Protein AF-A0A968UE75-F1 (afdb_monomer_lite)

pLDDT: mean 94.45, std 5.87, range [68.62, 97.94]

Foldseek 3Di:
DDFDWDWDDDPRDIDTHGPPVVDPDDPDDPVRVVD

Radius of gyration: 10.99 Å; chains: 1; bounding box: 21×22×28 Å

Structure (mmCIF, N/CA/C/O backbone):
data_AF-A0A968UE75-F1
#
_entry.id   AF-A0A968UE75-F1
#
loop_
_atom_site.group_PDB
_atom_site.id
_atom_site.type_symbol
_atom_site.label_atom_id
_atom_site.label_alt_id
_atom_site.label_comp_id
_atom_site.label_asym_id
_atom_site.label_entity_id
_atom_site.label_seq_id
_atom_site.pdbx_PDB_ins_code
_atom_site.Cartn_x
_atom_site.Cartn_y
_atom_site.Cartn_z
_atom_site.occupancy
_atom_site.B_iso_or_equiv
_atom_site.auth_seq_id
_atom_site.auth_comp_id
_atom_site.auth_asym_id
_atom_site.auth_atom_id
_atom_site.pdbx_PDB_model_num
ATOM 1 N N . MET A 1 1 ? -13.618 -12.110 -1.228 1.00 77.50 1 MET A N 1
ATOM 2 C CA . MET A 1 1 ? -12.354 -12.095 -1.996 1.00 77.50 1 MET A CA 1
ATOM 3 C C . MET A 1 1 ? -11.231 -11.932 -0.989 1.00 77.50 1 MET A C 1
ATOM 5 O O . MET A 1 1 ? -11.421 -11.173 -0.050 1.00 77.50 1 MET A O 1
ATOM 9 N N . VAL A 1 2 ? -10.134 -12.671 -1.123 1.00 87.19 2 VAL A N 1
ATOM 10 C CA . VAL A 1 2 ? -8.952 -12.523 -0.258 1.00 87.19 2 VAL A CA 1
ATOM 11 C C . VAL A 1 2 ? -7.842 -11.949 -1.128 1.00 87.19 2 VAL A C 1
ATOM 13 O O . VAL A 1 2 ? -7.624 -12.465 -2.222 1.00 87.19 2 VAL A O 1
ATOM 16 N N . ILE A 1 3 ? -7.201 -10.870 -0.678 1.00 92.94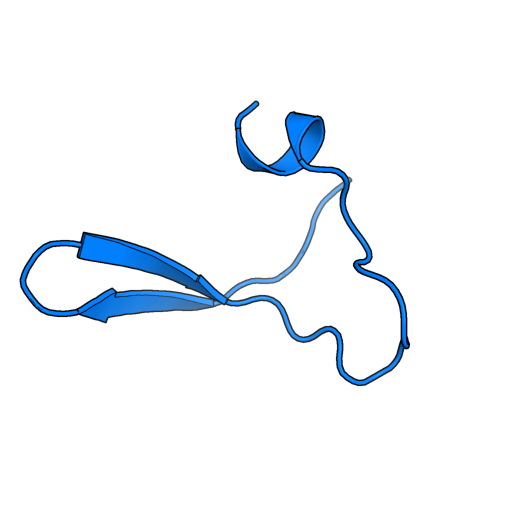 3 ILE A N 1
ATOM 17 C CA . ILE A 1 3 ? -6.129 -10.178 -1.403 1.00 92.94 3 ILE A CA 1
ATOM 18 C C . ILE A 1 3 ? -4.909 -10.133 -0.497 1.00 92.94 3 ILE A C 1
ATOM 20 O O . ILE A 1 3 ? -5.007 -9.722 0.659 1.00 92.94 3 ILE A O 1
ATOM 24 N N . GLU A 1 4 ? -3.768 -10.570 -1.021 1.00 95.69 4 GLU A N 1
ATOM 25 C CA . GLU A 1 4 ? -2.503 -10.440 -0.312 1.00 95.69 4 GLU A CA 1
ATOM 26 C C . GLU A 1 4 ? -2.062 -8.980 -0.286 1.00 95.69 4 GLU A C 1
ATOM 28 O O . GLU A 1 4 ? -2.123 -8.266 -1.289 1.00 95.69 4 GLU A O 1
ATOM 33 N N . PHE A 1 5 ? -1.604 -8.537 0.879 1.00 96.44 5 PHE A N 1
ATOM 34 C CA . PHE A 1 5 ? -1.137 -7.177 1.065 1.00 96.44 5 PHE A CA 1
ATOM 35 C C . PHE A 1 5 ? 0.027 -7.122 2.046 1.00 96.44 5 PHE A C 1
ATOM 37 O O . PHE A 1 5 ? 0.217 -8.007 2.880 1.00 96.44 5 PHE A O 1
ATOM 44 N N . SER A 1 6 ? 0.784 -6.032 1.968 1.00 97.56 6 SER A N 1
ATOM 45 C CA . SER A 1 6 ? 1.759 -5.650 2.986 1.00 97.56 6 SER A CA 1
ATOM 46 C C . SER A 1 6 ? 1.257 -4.429 3.747 1.00 97.56 6 SER A C 1
ATOM 48 O O . SER A 1 6 ? 0.840 -3.444 3.136 1.00 97.56 6 SER A O 1
ATOM 50 N N . LYS A 1 7 ? 1.306 -4.469 5.083 1.00 96.44 7 LYS A N 1
ATOM 51 C CA . LYS A 1 7 ? 1.071 -3.275 5.903 1.00 96.44 7 LYS A CA 1
ATOM 52 C C . LYS A 1 7 ? 2.312 -2.387 5.855 1.00 96.44 7 LYS A C 1
ATOM 54 O O . LYS A 1 7 ? 3.424 -2.868 6.063 1.00 96.44 7 LYS A O 1
ATOM 59 N N . TYR A 1 8 ? 2.115 -1.096 5.638 1.00 97.75 8 TYR A N 1
ATOM 60 C CA . TYR A 1 8 ? 3.159 -0.083 5.722 1.00 97.75 8 TYR A CA 1
ATOM 61 C C . TYR A 1 8 ? 2.719 1.057 6.641 1.00 97.75 8 TYR A C 1
ATOM 63 O O . TYR A 1 8 ? 1.526 1.318 6.770 1.00 97.75 8 TYR A O 1
ATOM 71 N N . GLN A 1 9 ? 3.670 1.738 7.279 1.00 97.94 9 GLN A N 1
ATOM 72 C CA . GLN A 1 9 ? 3.393 2.887 8.138 1.00 97.94 9 GLN A CA 1
ATOM 73 C C . GLN A 1 9 ? 4.368 4.025 7.827 1.00 97.94 9 GLN A C 1
ATOM 75 O O . GLN A 1 9 ? 5.576 3.806 7.742 1.00 97.94 9 GLN A O 1
ATOM 80 N N . GLY A 1 10 ? 3.853 5.250 7.708 1.00 95.69 10 GLY A N 1
ATOM 81 C CA . GLY A 1 10 ? 4.642 6.462 7.500 1.00 95.69 10 GLY A CA 1
ATOM 82 C C . GLY A 1 10 ? 4.104 7.630 8.323 1.00 95.69 10 GLY A C 1
ATOM 83 O O . GLY A 1 10 ? 2.934 7.979 8.208 1.00 95.69 10 GLY A O 1
ATOM 84 N N . LEU A 1 11 ? 4.958 8.241 9.155 1.00 95.94 11 LEU A N 1
ATOM 85 C CA . LEU A 1 11 ? 4.627 9.407 9.998 1.00 95.94 11 LEU A CA 1
ATOM 86 C C . LEU A 1 11 ? 3.362 9.234 10.865 1.00 95.94 11 LEU A C 1
ATOM 88 O O . LEU A 1 11 ? 2.630 10.188 11.105 1.00 95.94 11 LEU A O 1
ATOM 92 N N . GLY A 1 12 ? 3.096 8.011 11.328 1.00 94.81 12 GLY A N 1
ATOM 93 C CA . GLY A 1 12 ? 1.904 7.697 12.122 1.00 94.81 12 GLY A CA 1
ATOM 94 C C . GLY A 1 12 ? 0.678 7.278 11.305 1.00 94.81 12 GLY A C 1
ATOM 95 O O . GLY A 1 12 ? -0.276 6.792 11.901 1.00 94.81 12 GLY A O 1
ATOM 96 N N . ASN A 1 13 ? 0.717 7.380 9.974 1.00 97.06 13 ASN A N 1
ATOM 97 C CA . ASN A 1 13 ? -0.349 6.900 9.095 1.00 97.06 13 ASN A CA 1
ATOM 98 C C . ASN A 1 13 ? -0.074 5.473 8.624 1.00 97.06 13 ASN A C 1
ATOM 100 O O . ASN A 1 13 ? 1.040 5.165 8.197 1.00 97.06 13 ASN A O 1
ATOM 104 N N . ASP A 1 14 ? -1.101 4.631 8.668 1.00 96.44 14 ASP A N 1
ATOM 105 C CA . ASP A 1 14 ? -1.061 3.264 8.160 1.00 96.44 14 ASP A CA 1
ATOM 106 C C . ASP A 1 14 ? -1.548 3.197 6.706 1.00 96.44 14 ASP A C 1
ATOM 108 O O . ASP A 1 14 ? -2.471 3.902 6.302 1.00 96.44 14 ASP A O 1
ATOM 112 N N . PHE A 1 15 ? -0.935 2.303 5.935 1.00 96.44 15 PHE A N 1
ATOM 113 C CA . PHE A 1 15 ? -1.253 2.026 4.540 1.00 96.44 15 PHE A CA 1
ATOM 114 C C . PHE A 1 15 ? -1.286 0.520 4.289 1.00 96.44 15 PHE A C 1
ATOM 116 O O . PHE A 1 15 ? -0.520 -0.254 4.871 1.00 96.44 15 PHE A O 1
ATOM 123 N N . ILE A 1 16 ? -2.144 0.119 3.358 1.00 95.38 16 ILE A N 1
ATOM 124 C CA . ILE A 1 16 ? -2.180 -1.220 2.780 1.00 95.38 16 ILE A CA 1
ATOM 125 C C . ILE A 1 16 ? -1.571 -1.118 1.383 1.00 95.38 16 ILE A C 1
ATOM 127 O O . ILE A 1 16 ? -2.046 -0.347 0.552 1.00 95.38 16 ILE A O 1
ATOM 131 N N . LEU A 1 17 ? -0.509 -1.879 1.128 1.00 96.75 17 LEU A N 1
ATOM 132 C CA . LEU A 1 17 ? 0.122 -1.970 -0.184 1.00 96.75 17 LEU A CA 1
ATOM 133 C C . LEU A 1 17 ? -0.277 -3.283 -0.851 1.00 96.75 17 LEU A C 1
ATOM 135 O O . LEU A 1 17 ? -0.020 -4.361 -0.312 1.00 96.75 17 LEU A O 1
ATOM 139 N N . ILE A 1 18 ? -0.873 -3.171 -2.034 1.00 96.56 18 ILE A N 1
ATOM 140 C CA . ILE A 1 18 ? -1.275 -4.293 -2.884 1.00 96.56 18 ILE A CA 1
ATOM 141 C C . ILE A 1 18 ? -0.450 -4.221 -4.167 1.00 96.56 18 ILE A C 1
ATOM 143 O O . ILE A 1 18 ? -0.335 -3.156 -4.778 1.00 96.56 18 ILE A O 1
ATOM 147 N N . ASP A 1 19 ? 0.124 -5.347 -4.588 1.00 97.44 19 ASP A N 1
ATOM 148 C CA . ASP A 1 19 ? 0.814 -5.415 -5.875 1.00 97.44 19 ASP A CA 1
ATOM 149 C C . ASP A 1 19 ? -0.191 -5.504 -7.030 1.00 97.44 19 ASP A C 1
ATOM 151 O O . ASP A 1 19 ? -0.739 -6.563 -7.335 1.00 97.44 19 ASP A O 1
ATOM 155 N N . ASN A 1 20 ? -0.402 -4.374 -7.700 1.00 97.19 20 ASN A N 1
ATOM 156 C CA . ASN A 1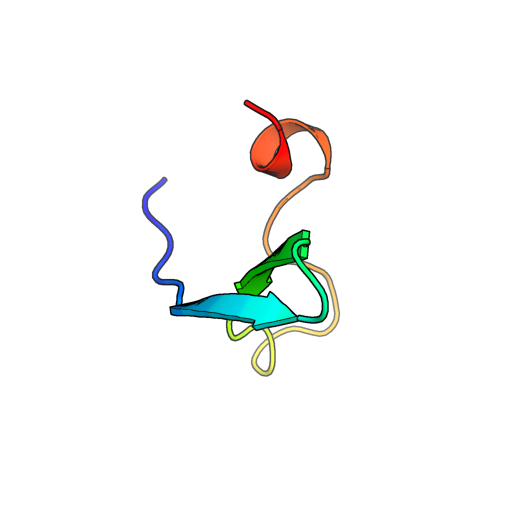 20 ? -1.279 -4.260 -8.862 1.00 97.19 20 ASN A CA 1
ATOM 157 C C . ASN A 1 20 ? -0.511 -4.173 -10.192 1.00 97.19 20 ASN A C 1
ATOM 159 O O . ASN A 1 20 ? -1.088 -3.810 -11.207 1.00 97.19 20 ASN A O 1
ATOM 163 N N . ARG A 1 21 ? 0.796 -4.470 -10.236 1.00 97.50 21 ARG A N 1
ATOM 164 C CA . ARG A 1 21 ? 1.624 -4.231 -11.445 1.00 97.50 21 ARG A CA 1
ATOM 165 C C . ARG A 1 21 ? 1.216 -5.056 -12.670 1.00 97.50 21 ARG A C 1
ATOM 167 O O . ARG A 1 21 ? 1.663 -4.776 -13.777 1.00 97.50 21 ARG A O 1
ATOM 174 N N . HIS A 1 22 ? 0.395 -6.079 -12.471 1.00 97.38 22 HIS A N 1
ATOM 175 C CA . HIS A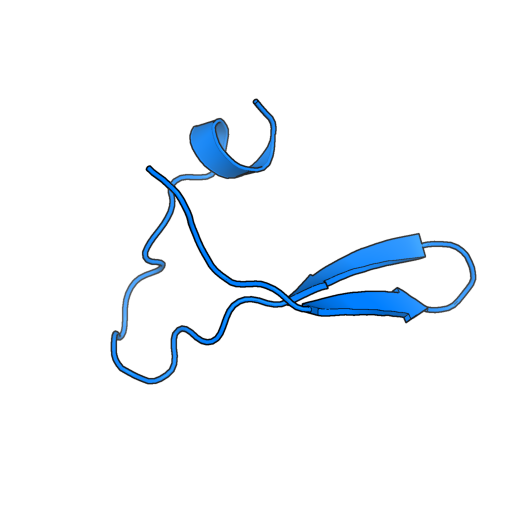 1 22 ? -0.127 -6.956 -13.513 1.00 97.38 22 HIS A CA 1
ATOM 176 C C . HIS A 1 22 ? -1.342 -6.369 -14.256 1.00 97.38 22 HIS A C 1
ATOM 178 O O . HIS A 1 22 ? -1.754 -6.931 -15.269 1.00 97.38 22 HIS A O 1
ATOM 184 N N . ALA A 1 23 ? -1.914 -5.262 -13.772 1.00 97.19 23 ALA A N 1
ATOM 185 C CA . ALA A 1 23 ? -3.078 -4.605 -14.354 1.00 97.19 23 ALA A CA 1
ATOM 186 C C . ALA A 1 23 ? -2.882 -3.082 -14.411 1.00 97.19 23 ALA A C 1
ATOM 188 O O . ALA A 1 23 ? -2.176 -2.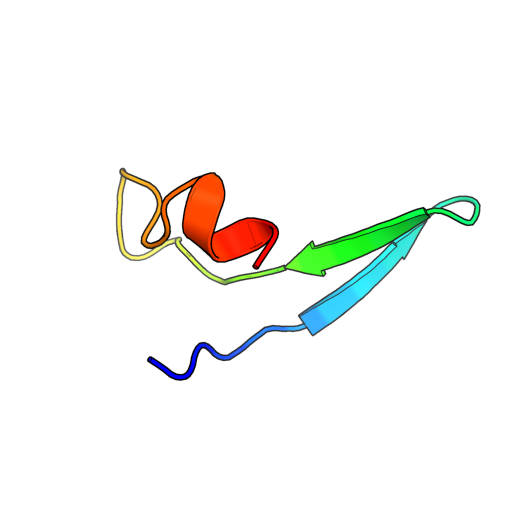493 -13.595 1.00 97.19 23 ALA A O 1
ATOM 189 N N . VAL A 1 24 ? -3.517 -2.440 -15.393 1.00 97.62 24 VAL A N 1
ATOM 190 C CA . VAL A 1 24 ? -3.502 -0.972 -1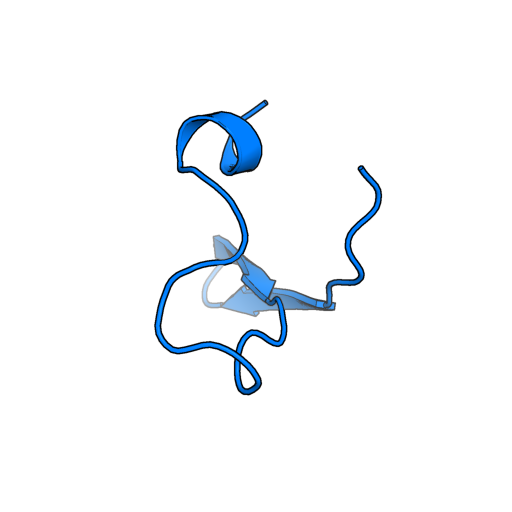5.524 1.00 97.62 24 VAL A CA 1
ATOM 191 C C . VAL A 1 24 ? -4.503 -0.335 -14.561 1.00 97.62 24 VAL A C 1
ATOM 193 O O . VAL A 1 24 ? -4.198 0.668 -13.925 1.00 97.62 24 VAL A O 1
ATOM 196 N N . GLU A 1 25 ? -5.674 -0.954 -14.424 1.00 97.94 25 GLU A N 1
ATOM 197 C CA . GLU A 1 25 ? -6.729 -0.506 -13.518 1.00 97.94 25 GLU A CA 1
ATOM 198 C C . GLU A 1 25 ? -6.572 -1.136 -12.124 1.00 97.94 25 GLU A C 1
ATOM 200 O O . GLU A 1 25 ? -6.045 -2.252 -12.013 1.00 97.94 25 GLU A O 1
ATOM 205 N N . PRO A 1 26 ? -7.042 -0.475 -11.050 1.00 96.88 26 PRO A N 1
ATOM 206 C CA . PRO A 1 26 ? -7.076 -1.064 -9.715 1.00 96.88 26 PRO A CA 1
ATOM 207 C C . PRO A 1 26 ? -7.920 -2.344 -9.662 1.00 96.88 26 PRO A C 1
ATOM 209 O O . PRO A 1 26 ? -9.051 -2.375 -10.145 1.00 96.88 26 PRO A O 1
ATOM 212 N N . ILE A 1 27 ? -7.407 -3.388 -9.006 1.00 96.06 27 ILE A N 1
ATOM 213 C CA . ILE A 1 27 ? -8.138 -4.656 -8.814 1.00 96.06 27 ILE A CA 1
ATOM 214 C C . ILE A 1 27 ? -9.217 -4.608 -7.721 1.00 96.06 27 ILE A C 1
ATOM 216 O O . ILE A 1 27 ? -9.895 -5.610 -7.494 1.00 96.06 27 ILE A O 1
ATOM 220 N N . ILE A 1 28 ? -9.379 -3.470 -7.041 1.00 95.56 28 ILE A N 1
ATOM 221 C CA . ILE A 1 28 ? -10.426 -3.237 -6.039 1.00 95.56 28 ILE A CA 1
ATOM 222 C C . ILE A 1 28 ? -11.107 -1.891 -6.261 1.00 95.56 28 ILE A C 1
ATOM 224 O O . ILE A 1 28 ? -10.479 -0.936 -6.722 1.00 95.56 28 ILE A O 1
ATOM 228 N N . THR A 1 29 ? -12.384 -1.805 -5.889 1.00 96.12 29 THR A N 1
ATOM 229 C CA . THR A 1 29 ? -13.118 -0.534 -5.876 1.00 96.12 29 THR A CA 1
ATOM 230 C C . THR A 1 29 ? -12.866 0.237 -4.575 1.00 96.12 29 THR A C 1
ATOM 232 O O . THR A 1 29 ? -12.471 -0.361 -3.568 1.00 96.12 29 THR A O 1
ATOM 235 N N . PRO A 1 30 ? -13.126 1.556 -4.544 1.00 95.69 30 PRO A N 1
ATOM 236 C CA . PRO A 1 30 ? -13.027 2.339 -3.315 1.00 95.69 30 PRO A CA 1
ATOM 237 C C . PRO A 1 30 ? -13.888 1.785 -2.175 1.00 95.69 30 PRO A C 1
ATOM 239 O O . PRO A 1 30 ? -13.430 1.736 -1.040 1.00 95.69 30 PRO A O 1
ATOM 242 N N . GLU A 1 31 ? -15.100 1.309 -2.470 1.00 96.12 31 GLU A N 1
ATOM 243 C CA . GLU A 1 31 ? -16.023 0.738 -1.481 1.00 96.12 31 GLU A CA 1
ATOM 244 C C . GLU A 1 31 ? -15.466 -0.546 -0.858 1.00 96.12 31 GLU A C 1
AT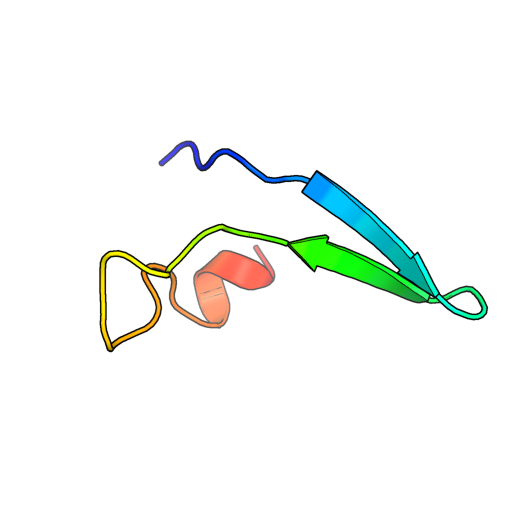OM 246 O O . GLU A 1 31 ? -15.663 -0.793 0.327 1.00 96.12 31 GLU A O 1
ATOM 251 N N . GLN A 1 32 ? -14.731 -1.348 -1.633 1.00 93.19 32 GLN A N 1
ATOM 252 C CA . GLN A 1 32 ? -14.064 -2.551 -1.129 1.00 93.19 32 GLN A CA 1
ATOM 253 C C . GLN A 1 32 ? -12.848 -2.229 -0.251 1.00 93.19 32 GLN A C 1
ATOM 255 O O . GLN A 1 32 ? -12.473 -3.055 0.574 1.00 93.19 32 GLN A O 1
ATOM 260 N N . ALA A 1 33 ? -12.230 -1.056 -0.413 1.00 92.38 33 ALA A N 1
ATOM 261 C CA . ALA A 1 33 ? -11.060 -0.647 0.364 1.00 92.38 33 ALA A CA 1
ATOM 262 C C . ALA A 1 33 ? -11.403 -0.130 1.776 1.00 92.38 33 ALA A C 1
ATOM 264 O O . ALA A 1 33 ? -10.514 -0.044 2.621 1.00 92.38 33 ALA A O 1
ATOM 265 N N . ILE A 1 34 ? -12.666 0.234 2.023 1.00 88.19 34 ILE A N 1
ATOM 266 C CA . ILE A 1 34 ? -13.150 0.812 3.292 1.00 88.19 34 ILE A CA 1
ATOM 267 C C . ILE A 1 34 ? -14.030 -0.136 4.118 1.00 88.19 34 ILE A C 1
ATOM 269 O O . ILE A 1 34 ? -14.292 0.170 5.281 1.00 88.19 34 ILE A O 1
ATOM 273 N N . ALA A 1 35 ? -14.526 -1.217 3.509 1.00 68.62 35 ALA A N 1
ATOM 274 C CA . ALA A 1 35 ? -15.481 -2.148 4.114 1.00 68.62 35 ALA A CA 1
ATOM 275 C C . ALA A 1 35 ? -14.840 -3.139 5.097 1.00 68.62 35 ALA A C 1
ATOM 277 O O . ALA A 1 35 ? -13.685 -3.563 4.862 1.00 68.62 35 ALA A O 1
#

Sequence (35 aa):
MVIEFSKYQGLGNDFILIDNRHAVEPIITPEQAIA

Secondary structure (DSSP, 8-state):
-----EEEEETTEEEEE---TT-SS-SS-HHHHH-